Protein AF-A0A1W6WGG5-F1 (afdb_monomer_lite)

Sequence (62 aa):
MLCRAVLDVFNLRPAAIIEKLKLTDVIYADTATYGHFRYGLSTWEFLDCYTELREAVNKYVD

pLDDT: mean 92.51, std 6.55, range [60.56, 98.31]

Foldseek 3Di:
DLVQLCVVQDDPDPVSCCVQQVVVDPCVVVQPPPHVDDDPPGSVNDPPRVVSSVVSVVVVPD

Secondary structure (DSSP, 8-state):
-HHHHHHHH---SHHHHHHHTTTTSS-GGGGSSS-SSSTT-SGGG---SHHHHHHHHHHT--

Radius of gyration: 14.27 Å; chains: 1; bounding box: 32×15×38 Å

Structure (mmCIF, N/CA/C/O backbone):
data_AF-A0A1W6WGG5-F1
#
_entry.id   AF-A0A1W6WGG5-F1
#
loop_
_atom_site.group_PDB
_atom_site.id
_atom_site.type_symbol
_atom_site.label_atom_id
_atom_site.label_alt_id
_atom_site.label_comp_id
_atom_site.label_asym_id
_atom_site.label_entity_id
_atom_site.label_seq_id
_atom_site.pdbx_PDB_ins_code
_atom_site.Cartn_x
_atom_site.Cartn_y
_atom_site.Cartn_z
_atom_site.occupancy
_atom_site.B_iso_or_equiv
_atom_site.auth_seq_id
_atom_site.auth_comp_id
_atom_site.auth_asym_id
_atom_site.auth_atom_id
_atom_site.pdbx_PDB_model_num
ATOM 1 N N . MET A 1 1 ? -12.969 -7.914 15.160 1.00 83.69 1 MET A N 1
ATOM 2 C CA . MET A 1 1 ? -12.354 -6.609 15.452 1.00 83.69 1 MET A CA 1
ATOM 3 C C . MET A 1 1 ? -11.419 -6.157 14.329 1.00 83.69 1 MET A C 1
ATOM 5 O O . MET A 1 1 ? -11.856 -5.368 13.504 1.00 83.69 1 MET A O 1
ATOM 9 N N . LEU A 1 2 ? -10.211 -6.727 14.196 1.00 93.19 2 LEU A N 1
ATOM 10 C CA . LEU A 1 2 ? -9.180 -6.225 13.269 1.00 93.19 2 LEU A CA 1
ATOM 11 C C . LEU A 1 2 ? -9.614 -6.170 11.793 1.00 93.19 2 LEU A C 1
ATOM 13 O O . LEU A 1 2 ? -9.423 -5.150 11.148 1.00 93.19 2 LEU A O 1
ATOM 17 N N . CYS A 1 3 ? -10.275 -7.211 11.270 1.00 94.75 3 CYS A N 1
ATOM 18 C CA . CYS A 1 3 ? -10.751 -7.196 9.880 1.00 94.75 3 CYS A CA 1
ATOM 19 C C . CYS A 1 3 ? -11.728 -6.046 9.586 1.00 94.75 3 CYS A C 1
ATOM 21 O O . CYS A 1 3 ? -11.733 -5.540 8.473 1.00 94.75 3 CYS A O 1
ATOM 23 N N . ARG A 1 4 ? -12.555 -5.635 10.563 1.00 95.31 4 ARG A N 1
ATOM 24 C CA . ARG A 1 4 ? -13.479 -4.502 10.381 1.00 95.31 4 ARG A CA 1
ATOM 25 C C . ARG A 1 4 ? -12.703 -3.185 10.337 1.00 95.31 4 ARG A C 1
ATOM 27 O O . ARG A 1 4 ? -12.878 -2.432 9.394 1.00 95.31 4 ARG A O 1
ATOM 34 N N . ALA A 1 5 ? -11.775 -2.976 11.273 1.00 96.25 5 ALA A N 1
ATOM 35 C CA . ALA A 1 5 ? -10.899 -1.802 11.273 1.00 96.25 5 ALA A CA 1
ATOM 36 C C . ALA A 1 5 ? -10.089 -1.663 9.969 1.00 96.25 5 ALA A C 1
ATOM 38 O O . ALA A 1 5 ? -9.955 -0.568 9.438 1.00 96.25 5 ALA A O 1
ATOM 39 N N . VAL A 1 6 ? -9.598 -2.777 9.414 1.00 96.56 6 VAL A N 1
ATOM 40 C 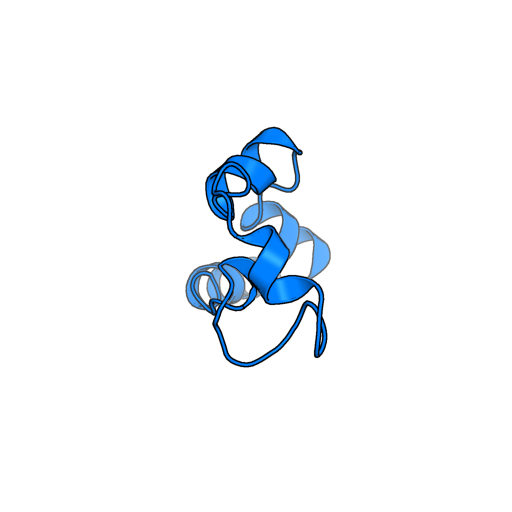CA . VAL A 1 6 ? -8.895 -2.783 8.119 1.00 96.56 6 VAL A CA 1
ATOM 41 C C . VAL A 1 6 ? -9.818 -2.339 6.983 1.00 96.56 6 VAL A C 1
ATOM 43 O O . VAL A 1 6 ? -9.416 -1.513 6.172 1.00 96.56 6 VAL A O 1
ATOM 46 N N . LEU A 1 7 ? -11.049 -2.851 6.919 1.00 96.62 7 LEU A N 1
ATOM 47 C CA . LEU A 1 7 ? -11.996 -2.486 5.860 1.00 96.62 7 LEU A CA 1
ATOM 48 C C . LEU A 1 7 ? -12.504 -1.039 5.971 1.00 96.62 7 LEU A C 1
ATOM 50 O O . LEU A 1 7 ? -12.889 -0.467 4.955 1.00 96.62 7 LEU A O 1
ATOM 54 N N . ASP A 1 8 ? -12.473 -0.448 7.167 1.00 96.06 8 ASP A N 1
ATOM 55 C CA . ASP A 1 8 ? -12.808 0.966 7.379 1.00 96.06 8 ASP A CA 1
ATOM 56 C C . ASP A 1 8 ? -11.720 1.911 6.842 1.00 96.06 8 ASP A C 1
ATOM 58 O O . ASP A 1 8 ? -12.029 3.014 6.395 1.00 96.06 8 ASP A O 1
ATOM 62 N N . VAL A 1 9 ? -10.452 1.488 6.879 1.00 97.38 9 VAL A N 1
ATOM 63 C CA . VAL A 1 9 ? -9.300 2.332 6.514 1.00 97.38 9 VAL A CA 1
ATOM 64 C C . VAL A 1 9 ? -8.829 2.080 5.085 1.00 97.38 9 VAL A C 1
ATOM 66 O O . VAL A 1 9 ? -8.490 3.016 4.361 1.00 97.38 9 VAL A O 1
ATOM 69 N N . PHE A 1 10 ? -8.815 0.822 4.647 1.00 97.62 10 PHE A N 1
ATOM 70 C CA . PHE A 1 10 ? -8.261 0.429 3.356 1.00 97.62 10 PHE A CA 1
ATOM 71 C C . PHE A 1 10 ? -9.367 0.090 2.356 1.00 97.62 10 PHE A C 1
ATOM 73 O O . PHE A 1 10 ? -10.081 -0.905 2.486 1.00 97.62 10 PHE A O 1
ATOM 80 N N . ASN A 1 11 ? -9.461 0.877 1.282 1.00 97.75 11 ASN A N 1
ATOM 81 C CA . ASN A 1 11 ? -10.333 0.559 0.156 1.00 97.75 11 ASN A CA 1
ATOM 82 C C . ASN A 1 11 ? -9.670 -0.487 -0.753 1.00 97.75 11 ASN A C 1
ATOM 84 O O . ASN A 1 11 ? -8.890 -0.155 -1.639 1.00 97.75 11 ASN A O 1
ATOM 88 N N . LEU A 1 12 ? -10.003 -1.760 -0.543 1.00 97.06 12 LEU A N 1
ATOM 89 C CA . LEU A 1 12 ? -9.381 -2.893 -1.242 1.00 97.06 12 LEU A CA 1
ATOM 90 C C . LEU A 1 12 ? -9.961 -3.173 -2.644 1.00 97.06 12 LEU A C 1
ATOM 92 O O . LEU A 1 12 ? -9.717 -4.232 -3.221 1.00 97.06 12 LEU A O 1
ATOM 96 N N . ARG A 1 13 ? -10.750 -2.253 -3.216 1.00 98.00 13 ARG A N 1
ATOM 97 C CA . ARG A 1 13 ? -11.215 -2.389 -4.606 1.00 98.00 13 ARG A CA 1
ATOM 98 C C . ARG A 1 13 ? -10.043 -2.162 -5.571 1.00 98.00 13 ARG A C 1
ATOM 100 O O . ARG A 1 13 ? -9.252 -1.253 -5.324 1.00 98.00 13 ARG A O 1
ATOM 107 N N . PRO A 1 14 ? -9.967 -2.873 -6.713 1.00 98.31 14 PRO A N 1
ATOM 108 C CA . PRO A 1 14 ? -8.827 -2.780 -7.630 1.00 98.31 14 PRO A CA 1
ATOM 109 C C . PRO A 1 14 ? -8.459 -1.349 -8.044 1.00 98.31 14 PRO A C 1
ATOM 111 O O . PRO A 1 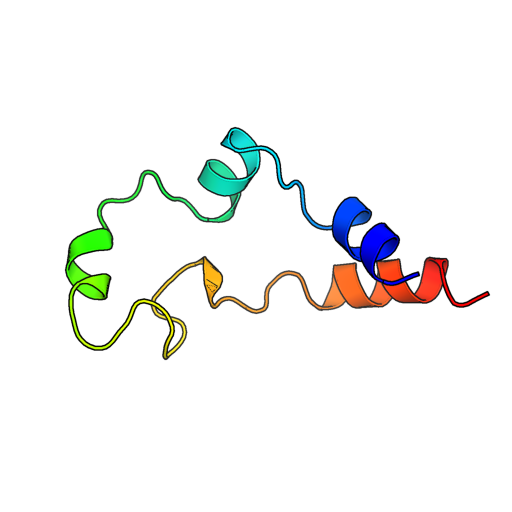14 ? -7.297 -0.966 -7.961 1.00 98.31 14 PRO A O 1
ATOM 114 N N . ALA A 1 15 ? -9.451 -0.533 -8.415 1.00 98.31 15 ALA A N 1
ATOM 115 C CA . ALA A 1 15 ? -9.218 0.858 -8.808 1.00 98.31 15 ALA A CA 1
ATOM 116 C C . ALA A 1 15 ? -8.634 1.707 -7.664 1.00 98.31 15 ALA A C 1
ATOM 118 O O . ALA A 1 15 ? -7.718 2.489 -7.889 1.00 98.31 15 ALA A O 1
ATOM 119 N N . ALA A 1 16 ? -9.116 1.508 -6.434 1.00 98.00 16 ALA A N 1
ATOM 120 C CA . ALA A 1 16 ? -8.627 2.239 -5.270 1.00 98.00 16 ALA A CA 1
ATOM 121 C C . ALA A 1 16 ? -7.207 1.805 -4.869 1.00 98.00 16 ALA A C 1
ATOM 123 O O . ALA A 1 16 ? -6.417 2.640 -4.441 1.00 98.00 16 ALA A O 1
ATOM 124 N N . ILE A 1 17 ? -6.855 0.527 -5.059 1.00 97.88 17 ILE A N 1
ATOM 125 C CA . ILE A 1 17 ? -5.485 0.029 -4.858 1.00 97.88 17 ILE A CA 1
ATOM 126 C C . ILE A 1 17 ? -4.529 0.674 -5.867 1.00 97.88 17 ILE A C 1
ATOM 128 O O . ILE A 1 17 ? -3.473 1.167 -5.475 1.00 97.88 17 ILE A O 1
ATOM 132 N N . ILE A 1 18 ? -4.907 0.698 -7.152 1.00 97.44 18 ILE A N 1
ATOM 133 C CA . ILE A 1 18 ? -4.105 1.323 -8.215 1.00 97.44 18 ILE A CA 1
ATOM 134 C C . ILE A 1 18 ? -3.853 2.799 -7.900 1.00 97.44 18 ILE A C 1
ATOM 136 O O . ILE A 1 18 ? -2.715 3.248 -7.998 1.00 97.44 18 ILE A O 1
ATOM 140 N N . GLU A 1 19 ? -4.893 3.527 -7.491 1.00 97.50 19 GLU A N 1
ATOM 141 C CA . GLU A 1 19 ? -4.805 4.943 -7.133 1.00 97.50 19 GLU A CA 1
ATOM 142 C C . GLU A 1 19 ? -3.936 5.169 -5.887 1.00 97.50 19 GLU A C 1
ATOM 144 O O . GLU A 1 19 ? -2.973 5.934 -5.938 1.00 97.50 19 GLU A O 1
ATOM 149 N N . LYS A 1 20 ? -4.223 4.466 -4.781 1.00 96.50 20 LYS A N 1
ATOM 150 C CA . LYS A 1 20 ? -3.518 4.633 -3.499 1.00 96.50 20 LYS A CA 1
ATOM 151 C C . LYS A 1 20 ? -2.026 4.328 -3.617 1.00 96.50 20 LYS A C 1
ATOM 153 O O . LYS A 1 20 ? -1.213 5.036 -3.029 1.00 96.50 20 LYS A O 1
ATOM 158 N N . LEU A 1 21 ? -1.670 3.286 -4.369 1.00 95.94 21 LEU A N 1
ATOM 159 C CA . LEU A 1 21 ? -0.286 2.844 -4.540 1.00 95.94 21 LEU A CA 1
ATOM 160 C C . LEU A 1 21 ? 0.377 3.399 -5.808 1.00 95.94 21 LEU A C 1
ATOM 162 O O . LEU A 1 21 ? 1.530 3.069 -6.068 1.00 95.94 21 LEU A O 1
ATOM 166 N N . LYS A 1 22 ? -0.313 4.230 -6.597 1.00 95.81 22 LYS A N 1
ATOM 167 C CA . LYS A 1 22 ? 0.195 4.779 -7.867 1.00 95.81 22 LYS A CA 1
ATOM 168 C C . LYS A 1 22 ? 0.741 3.705 -8.817 1.00 95.81 22 LYS A C 1
ATOM 170 O O . LYS A 1 22 ? 1.795 3.855 -9.426 1.00 95.81 22 LYS A O 1
ATOM 175 N N . LEU A 1 23 ? 0.011 2.600 -8.970 1.00 95.94 23 LEU A N 1
ATOM 176 C CA . LEU A 1 23 ? 0.474 1.450 -9.764 1.00 95.94 23 LEU A CA 1
ATOM 177 C C . LEU A 1 23 ? 0.502 1.716 -11.278 1.00 95.94 23 LEU A C 1
ATOM 179 O O . LEU A 1 23 ? 0.908 0.859 -12.046 1.00 95.94 23 LEU A O 1
ATOM 183 N N . THR A 1 24 ? 0.064 2.881 -11.745 1.00 96.06 24 THR A N 1
ATOM 184 C CA . THR A 1 24 ? 0.236 3.277 -13.151 1.00 96.06 24 THR A CA 1
ATOM 185 C C . THR A 1 24 ? 1.635 3.813 -13.452 1.00 96.06 24 THR A C 1
ATOM 187 O O . THR A 1 24 ? 1.957 4.030 -14.619 1.00 96.06 24 THR A O 1
ATOM 190 N N . ASP A 1 25 ? 2.458 4.032 -12.424 1.00 92.25 25 ASP A N 1
ATOM 191 C CA . ASP A 1 25 ? 3.827 4.503 -12.584 1.00 92.25 25 ASP A CA 1
ATOM 192 C C . ASP A 1 25 ? 4.731 3.371 -13.102 1.00 92.25 25 ASP A C 1
ATOM 194 O O . ASP A 1 25 ? 4.596 2.200 -12.737 1.00 92.25 25 ASP A O 1
ATOM 198 N N . VAL A 1 26 ? 5.693 3.712 -13.962 1.00 88.19 26 VAL A N 1
ATOM 199 C CA . VAL A 1 26 ? 6.616 2.736 -14.567 1.00 88.19 26 VAL A CA 1
ATOM 200 C C . VAL A 1 26 ? 7.763 2.424 -13.596 1.00 88.19 26 VAL A C 1
ATOM 202 O O . VAL A 1 26 ? 8.899 2.827 -13.816 1.00 88.19 26 VAL A O 1
ATOM 205 N N . ILE A 1 27 ? 7.454 1.717 -12.503 1.00 86.94 27 ILE A N 1
ATOM 206 C CA . ILE A 1 27 ? 8.395 1.403 -11.400 1.00 86.94 27 ILE A CA 1
ATOM 207 C C . ILE A 1 27 ? 8.808 -0.078 -11.330 1.00 86.94 27 ILE A C 1
ATOM 209 O O . ILE A 1 27 ? 9.608 -0.483 -10.491 1.00 86.94 27 ILE A O 1
ATOM 213 N N . TYR A 1 28 ? 8.245 -0.929 -12.191 1.00 91.38 28 TYR A N 1
ATOM 214 C CA . TYR A 1 28 ? 8.324 -2.383 -12.011 1.00 91.38 28 TYR A CA 1
ATOM 215 C C . TYR A 1 28 ? 9.708 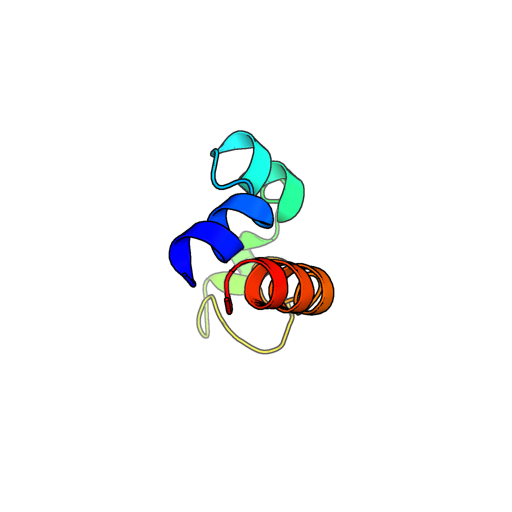-2.986 -12.264 1.00 91.38 28 TYR A C 1
ATOM 217 O O . TYR A 1 28 ? 10.033 -4.012 -11.663 1.00 91.38 28 TYR A O 1
ATOM 225 N N . ALA A 1 29 ? 10.526 -2.353 -13.112 1.00 92.25 29 ALA A N 1
ATOM 226 C CA . ALA A 1 29 ? 11.884 -2.810 -13.404 1.00 92.25 29 ALA A CA 1
ATOM 227 C C . ALA A 1 29 ? 12.763 -2.836 -12.141 1.00 92.25 29 ALA A C 1
ATOM 229 O O . ALA A 1 29 ? 13.506 -3.795 -11.937 1.00 92.25 29 ALA A O 1
ATOM 230 N N . ASP A 1 30 ? 12.599 -1.850 -11.256 1.00 87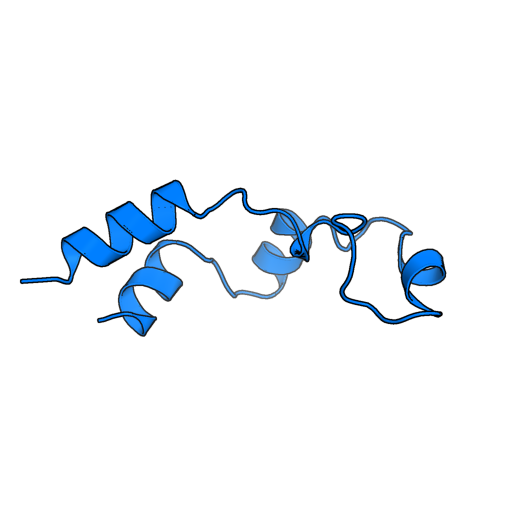.31 30 ASP A N 1
ATOM 231 C CA . ASP A 1 30 ? 13.375 -1.735 -10.017 1.00 87.31 30 ASP A CA 1
ATOM 232 C C . ASP A 1 30 ? 13.064 -2.873 -9.035 1.00 87.31 30 ASP A C 1
ATOM 234 O O . ASP A 1 30 ? 13.923 -3.293 -8.264 1.00 87.31 30 ASP A O 1
ATOM 238 N N . THR A 1 31 ? 11.850 -3.429 -9.103 1.00 89.56 31 THR A N 1
ATOM 239 C CA . THR A 1 31 ? 11.404 -4.532 -8.234 1.00 89.56 31 THR A CA 1
ATOM 240 C C . THR A 1 31 ? 11.708 -5.928 -8.791 1.00 89.56 31 THR A C 1
ATOM 242 O O . THR A 1 31 ? 11.464 -6.927 -8.118 1.00 89.56 31 THR A O 1
ATOM 245 N N . ALA A 1 32 ? 12.234 -6.029 -10.019 1.00 92.56 32 ALA A N 1
ATOM 246 C CA . ALA A 1 32 ? 12.455 -7.305 -10.708 1.00 92.56 32 ALA A CA 1
ATOM 247 C C . ALA A 1 32 ? 13.627 -8.126 -10.136 1.00 92.56 32 ALA A C 1
ATOM 249 O O . ALA A 1 32 ? 13.795 -9.301 -10.467 1.00 92.56 32 ALA A O 1
ATOM 250 N N . THR A 1 33 ? 14.450 -7.515 -9.283 1.00 90.81 33 THR A N 1
ATOM 251 C CA . THR A 1 33 ? 15.590 -8.151 -8.616 1.00 90.81 33 THR A CA 1
ATOM 252 C C . THR A 1 33 ? 15.567 -7.820 -7.130 1.00 90.81 33 THR A C 1
ATOM 254 O O . THR A 1 33 ? 14.942 -6.852 -6.714 1.00 90.81 33 THR A O 1
ATOM 257 N N . TYR A 1 34 ? 16.210 -8.649 -6.305 1.00 88.00 34 TYR A N 1
ATOM 258 C CA . TYR A 1 34 ? 16.334 -8.437 -4.852 1.00 88.00 34 TYR A CA 1
ATOM 259 C C . TYR A 1 34 ? 15.011 -8.380 -4.048 1.00 88.00 34 TYR A C 1
ATOM 261 O O . TYR A 1 34 ? 15.055 -8.204 -2.829 1.00 88.00 34 TYR A O 1
ATOM 269 N N . GLY A 1 35 ? 13.869 -8.650 -4.695 1.00 88.69 35 GLY A N 1
ATOM 270 C CA . GLY A 1 35 ? 12.543 -8.804 -4.090 1.00 88.69 35 GLY A CA 1
ATOM 271 C C . GLY A 1 35 ? 11.679 -7.538 -4.154 1.00 88.69 35 GLY A C 1
ATOM 272 O O . GLY A 1 35 ? 12.184 -6.424 -4.153 1.00 88.69 35 GLY A O 1
ATOM 273 N N . HIS A 1 36 ? 10.354 -7.718 -4.165 1.00 92.56 36 HIS A N 1
ATOM 274 C CA . HIS A 1 36 ? 9.377 -6.618 -4.258 1.00 92.56 36 HIS A CA 1
ATOM 275 C C . HIS A 1 36 ? 9.169 -5.840 -2.946 1.00 92.56 36 HIS A C 1
ATOM 277 O O . HIS A 1 36 ? 8.594 -4.753 -2.957 1.00 92.56 36 HIS A O 1
ATOM 283 N N . PHE A 1 37 ? 9.603 -6.411 -1.821 1.00 91.94 37 PHE A N 1
ATOM 284 C CA . PHE A 1 37 ? 9.468 -5.828 -0.489 1.00 91.94 37 PHE A CA 1
ATOM 285 C C . PHE A 1 37 ? 10.852 -5.571 0.091 1.00 91.94 37 PHE A C 1
ATOM 287 O O . PHE A 1 37 ? 11.605 -6.530 0.293 1.00 91.94 37 PHE A O 1
ATOM 294 N N . ARG A 1 38 ? 11.195 -4.295 0.315 1.00 79.69 38 ARG A N 1
ATOM 295 C CA . ARG A 1 38 ? 12.386 -3.820 1.045 1.00 79.69 38 ARG A CA 1
ATOM 296 C C . ARG A 1 38 ? 12.548 -2.297 0.932 1.00 79.69 38 ARG A C 1
ATOM 298 O O . ARG A 1 38 ? 12.327 -1.702 -0.117 1.00 79.69 38 ARG A O 1
ATOM 305 N N . TYR A 1 39 ? 13.057 -1.690 2.006 1.00 75.50 39 TYR A N 1
ATOM 306 C CA . TYR A 1 39 ? 13.668 -0.350 2.036 1.00 75.50 39 TYR A CA 1
ATOM 307 C C . TYR A 1 39 ? 12.801 0.857 1.637 1.00 75.50 39 TYR A C 1
ATOM 309 O O . TYR A 1 39 ? 13.360 1.904 1.325 1.00 75.50 39 TYR A O 1
ATOM 317 N N . GLY A 1 40 ? 11.467 0.772 1.673 1.00 79.12 40 GLY A N 1
ATOM 318 C CA . GLY A 1 40 ? 10.634 1.959 1.426 1.00 79.12 40 GLY A CA 1
ATOM 319 C C . GLY A 1 40 ? 10.799 2.545 0.020 1.00 79.12 40 GLY A C 1
ATOM 320 O O . GLY A 1 40 ? 10.586 3.735 -0.172 1.00 79.12 40 GLY A O 1
ATOM 321 N N . LEU A 1 41 ? 11.230 1.741 -0.955 1.00 81.00 41 LEU A N 1
ATOM 322 C CA . LEU A 1 41 ? 11.431 2.192 -2.337 1.00 81.00 41 LEU A CA 1
ATOM 323 C C . LEU A 1 41 ? 10.134 2.181 -3.151 1.00 81.00 41 LEU A C 1
ATOM 325 O O . LEU A 1 41 ? 10.059 2.779 -4.219 1.00 81.00 41 LEU A O 1
ATOM 329 N N . SER A 1 42 ? 9.110 1.495 -2.653 1.00 89.31 42 SER A N 1
ATOM 330 C CA . SER A 1 42 ? 7.812 1.366 -3.302 1.00 89.31 42 SER A CA 1
ATOM 331 C C . SER A 1 42 ? 6.711 1.896 -2.398 1.00 89.31 42 SER A C 1
ATOM 333 O O . SER A 1 42 ? 6.795 1.826 -1.174 1.00 89.31 42 SER A O 1
ATOM 335 N N . THR A 1 43 ? 5.649 2.402 -3.009 1.00 93.56 43 THR A N 1
ATOM 336 C CA . THR A 1 43 ? 4.521 3.041 -2.318 1.00 93.56 43 THR A CA 1
ATOM 337 C C . THR A 1 43 ? 3.819 2.125 -1.313 1.00 93.56 43 THR A C 1
ATOM 339 O O . THR A 1 43 ? 3.298 2.611 -0.317 1.00 93.56 43 THR A O 1
ATOM 342 N N . TRP A 1 44 ? 3.833 0.804 -1.523 1.00 94.31 44 TRP A N 1
ATOM 343 C CA . TRP A 1 44 ? 3.251 -0.178 -0.594 1.00 94.31 44 TRP A CA 1
ATOM 344 C C . TRP A 1 44 ? 4.074 -0.422 0.677 1.00 94.31 44 TRP A C 1
ATOM 346 O O . TRP A 1 44 ? 3.587 -1.075 1.594 1.00 94.31 44 TRP A O 1
ATOM 356 N N . GLU A 1 45 ? 5.301 0.091 0.748 1.00 93.94 45 GLU A N 1
ATOM 357 C CA . GLU A 1 45 ? 6.146 0.036 1.949 1.00 93.94 45 GLU A CA 1
ATOM 358 C C . GLU A 1 45 ? 5.985 1.289 2.830 1.00 93.94 45 GLU A C 1
ATOM 360 O O . GLU A 1 45 ? 6.592 1.386 3.897 1.00 93.94 45 GLU A O 1
ATOM 365 N N . PHE A 1 46 ? 5.198 2.280 2.398 1.00 93.69 46 PHE A N 1
ATOM 366 C CA . PHE A 1 46 ? 4.982 3.497 3.176 1.00 93.69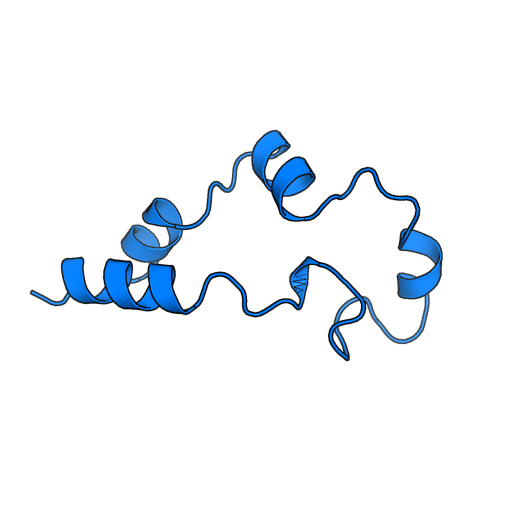 46 PHE A CA 1
ATOM 367 C C . PHE A 1 46 ? 4.048 3.234 4.362 1.00 93.69 46 PHE A C 1
ATOM 369 O O . PHE A 1 46 ? 2.961 2.679 4.222 1.00 93.69 46 PHE A O 1
ATOM 376 N N . LEU A 1 47 ? 4.465 3.678 5.550 1.00 93.31 47 LEU A N 1
ATOM 377 C CA . LEU A 1 47 ? 3.676 3.598 6.781 1.00 93.31 47 LEU A CA 1
ATOM 378 C C . LEU A 1 47 ? 2.822 4.860 6.950 1.00 93.31 47 LEU A C 1
ATOM 380 O O . LEU A 1 47 ? 2.958 5.581 7.933 1.00 93.31 47 LEU A O 1
ATOM 384 N N . ASP A 1 48 ? 1.970 5.156 5.972 1.00 93.81 48 ASP A N 1
ATOM 385 C CA . ASP A 1 48 ? 1.189 6.398 5.912 1.00 93.81 48 ASP A CA 1
ATOM 386 C C . ASP A 1 48 ? -0.247 6.266 6.448 1.00 93.81 48 ASP A C 1
ATOM 388 O O . ASP A 1 48 ? -0.932 7.272 6.567 1.00 93.81 48 ASP A O 1
ATOM 392 N N . CYS A 1 49 ? -0.696 5.054 6.798 1.00 94.88 49 CYS A N 1
ATOM 393 C CA . CYS A 1 49 ? -2.055 4.791 7.304 1.00 94.88 49 CYS A CA 1
ATOM 394 C C . CYS A 1 49 ? -2.102 4.243 8.744 1.00 94.88 49 CYS A C 1
ATOM 396 O O . CYS A 1 49 ? -3.120 3.699 9.180 1.00 94.88 49 CYS A O 1
ATOM 398 N N . TYR A 1 50 ? -0.989 4.293 9.488 1.00 95.44 50 TYR A N 1
ATOM 399 C CA . TYR A 1 50 ? -0.926 3.681 10.823 1.00 95.44 50 TYR A CA 1
ATOM 400 C C . TYR A 1 50 ? -1.784 4.423 11.859 1.00 95.44 50 TYR A C 1
ATOM 402 O O . TYR A 1 50 ? -2.306 3.789 12.778 1.00 95.44 50 TYR A O 1
ATOM 410 N N . THR A 1 51 ? -1.933 5.744 11.722 1.00 96.81 51 THR A N 1
ATOM 411 C CA . THR A 1 51 ? -2.730 6.577 12.632 1.00 96.81 51 THR A CA 1
ATOM 412 C C . THR A 1 51 ? -4.210 6.244 12.483 1.00 96.81 51 THR A C 1
ATOM 414 O O . THR A 1 51 ? -4.859 5.876 13.459 1.00 96.81 51 THR A O 1
ATOM 417 N N . GLU A 1 52 ? -4.709 6.257 11.249 1.00 96.81 52 GLU A N 1
ATOM 418 C CA . GLU A 1 52 ? -6.088 5.934 10.890 1.00 96.81 52 GLU A CA 1
ATOM 419 C C . GLU A 1 52 ? -6.432 4.498 11.289 1.00 96.81 52 GLU A C 1
ATOM 421 O O . GLU A 1 52 ? -7.494 4.240 11.854 1.00 96.81 52 GLU A O 1
ATOM 426 N N . LEU A 1 53 ? -5.510 3.551 11.067 1.00 96.62 53 LEU A N 1
ATOM 427 C CA . LEU A 1 53 ? -5.700 2.167 11.496 1.00 96.62 53 LEU A CA 1
ATOM 428 C C . LEU A 1 53 ? -5.787 2.044 13.018 1.00 96.62 53 LEU A C 1
ATOM 430 O O . LEU A 1 53 ? -6.624 1.294 13.520 1.00 96.62 53 LEU A O 1
ATOM 434 N N . ARG A 1 54 ? -4.956 2.776 13.766 1.00 96.31 54 ARG A N 1
ATOM 435 C CA . ARG A 1 54 ? -4.997 2.764 15.233 1.00 96.31 54 ARG A CA 1
ATOM 436 C C . ARG A 1 54 ? -6.318 3.322 15.761 1.00 96.31 54 ARG A C 1
ATOM 438 O O . ARG A 1 54 ? -6.902 2.731 16.668 1.00 96.31 54 ARG A O 1
ATOM 445 N N . GLU A 1 55 ? -6.802 4.418 15.186 1.00 96.12 55 GLU A N 1
ATOM 446 C CA . GLU A 1 55 ? -8.101 5.005 15.529 1.00 96.12 55 GLU A CA 1
ATOM 447 C C . GLU A 1 55 ? -9.260 4.059 15.194 1.00 96.12 55 GL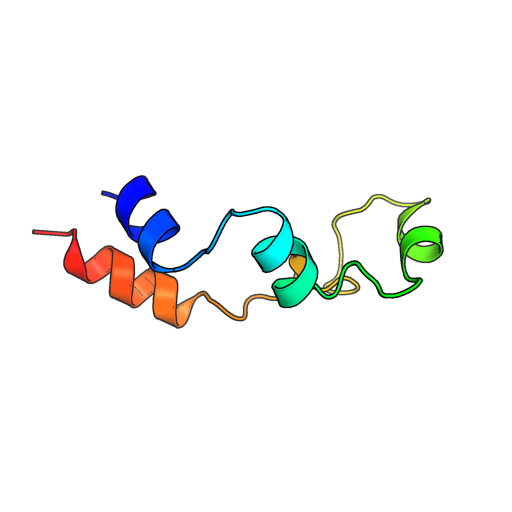U A C 1
ATOM 449 O O . GLU A 1 55 ? -10.127 3.817 16.038 1.00 96.12 55 GLU A O 1
ATOM 454 N N . ALA A 1 56 ? -9.239 3.448 14.006 1.00 96.06 56 ALA A N 1
ATOM 455 C CA . ALA A 1 56 ? -10.245 2.477 13.597 1.00 96.06 56 ALA A CA 1
ATOM 456 C C . ALA A 1 56 ? -10.259 1.251 14.515 1.00 96.06 56 ALA A C 1
ATOM 458 O O . ALA A 1 56 ? -11.328 0.768 14.869 1.00 96.06 56 ALA A O 1
ATOM 459 N N . VAL A 1 57 ? -9.094 0.756 14.946 1.00 96.50 57 VAL A N 1
ATOM 460 C CA . VAL A 1 57 ? -9.022 -0.340 15.919 1.00 96.50 57 VAL A CA 1
ATOM 461 C C . VAL A 1 57 ? -9.680 0.065 17.235 1.00 96.50 57 VAL A C 1
ATOM 463 O O . VAL A 1 57 ? -10.534 -0.681 17.703 1.00 96.50 57 VAL A O 1
ATOM 466 N N . ASN A 1 58 ? -9.360 1.240 17.789 1.00 95.06 58 ASN A N 1
ATOM 467 C CA . ASN A 1 58 ? -9.933 1.708 19.058 1.00 95.06 58 ASN A CA 1
ATOM 468 C C . ASN A 1 58 ? -11.470 1.767 19.039 1.00 95.06 58 ASN A C 1
ATOM 470 O O . ASN A 1 58 ? -12.093 1.455 20.046 1.00 95.06 58 ASN A O 1
ATOM 474 N N . LYS A 1 59 ? -12.086 2.095 17.896 1.00 92.62 59 LYS A N 1
ATOM 475 C CA . LYS A 1 59 ? -13.551 2.088 17.717 1.00 92.62 59 LYS A CA 1
ATOM 476 C C . LYS A 1 59 ? -14.192 0.706 17.920 1.00 92.62 59 LYS A C 1
ATOM 478 O O . LYS A 1 59 ? -15.381 0.625 18.195 1.00 92.62 59 LYS A O 1
ATOM 483 N N . TYR A 1 60 ? -13.438 -0.376 17.733 1.00 90.62 60 TYR A N 1
ATOM 484 C CA . TYR A 1 60 ? -13.944 -1.748 17.831 1.00 90.62 60 TYR A CA 1
ATOM 485 C C . TYR A 1 60 ? -13.447 -2.502 19.078 1.00 90.62 60 TYR A C 1
ATOM 487 O O . TYR A 1 60 ? -13.685 -3.706 19.155 1.00 90.62 60 TYR A O 1
ATOM 495 N N . VAL A 1 61 ? -12.739 -1.836 20.001 1.00 83.62 61 VAL A N 1
ATOM 496 C CA . VAL A 1 61 ? -12.142 -2.434 21.220 1.00 83.62 61 VAL A CA 1
ATOM 497 C C . VAL A 1 61 ? -13.103 -2.413 22.428 1.00 83.62 61 VAL A C 1
ATOM 499 O O . VAL A 1 61 ? -12.683 -2.695 23.546 1.00 83.62 61 VAL A O 1
ATOM 502 N N . ASP A 1 62 ? -14.393 -2.148 22.212 1.00 60.56 62 ASP A N 1
ATOM 503 C CA . ASP A 1 62 ? -15.434 -2.351 23.235 1.00 60.56 62 ASP A CA 1
ATOM 504 C C . ASP A 1 62 ? -15.572 -3.829 23.659 1.00 60.56 62 ASP A C 1
ATOM 506 O O . ASP A 1 62 ? -15.646 -4.713 22.767 1.00 60.56 62 ASP A O 1
#